Protein AF-A0A4R5DFE5-F1 (afdb_monomer)

Solvent-accessible surface area (backbone atoms only — not comparable to full-atom values): 5737 Å² total; per-residue (Å²): 136,90,74,82,74,76,63,63,72,64,90,50,90,70,46,70,63,77,54,92,72,63,55,42,34,30,83,76,48,76,45,71,37,80,94,63,51,28,34,43,35,39,30,41,36,23,56,65,90,53,74,68,28,39,33,39,35,46,35,49,87,70,76,82,64,47,76,45,81,26,50,62,68,53,46,51,51,50,52,51,52,51,53,53,50,51,55,49,52,52,54,56,59,72,65,71,118

Secondary structure (DSSP, 8-state):
----------SSTT----SS-SEEEEEEEEEEETTTTEEEEEEEEEETTSPPEEEEEEEESSSPPEEEEEEHHHHHHHHHHHHHHHHHHHHHHTT--

Mean predicted aligned error: 7.56 Å

Sequence (97 aa):
MTGAVDRAECGVRWCEEAGEHWTHRLYLASIPVVAGRWSLGVTIARPGAEATAVELTAMARRGTPVMVHLTTREAQQLAAAMNDAVKRVHRLIGRGI

Nearest PDB structures (foldseek):
  3cm1-assembly1_A  TM=4.418E-01  e=4.398E+00  Thermobifida fusca YX

Organism: NCBI:txid2530372

Foldseek 3Di:
DDDPPPFPPPPPPQFPDTHDDQKGKHWDDWDQPPPNQWIWTWMWIDRHPDAIWIWIWIDGPDDDIDIDTGHPVRVVVVVVVVVVVVVVVCVVVVVPD

pLDDT: mean 86.5, std 15.63, range [32.88, 98.31]

Radius of gyration: 18.32 Å; Cα contacts (8 Å, |Δi|>4): 135; chains: 1; bounding box: 34×40×63 Å

Structure (mmCIF, N/CA/C/O backbone):
data_AF-A0A4R5DFE5-F1
#
_entry.id   AF-A0A4R5DFE5-F1
#
loop_
_atom_site.group_PDB
_atom_site.id
_atom_site.type_symbol
_atom_site.label_atom_id
_atom_site.label_alt_id
_atom_site.label_comp_id
_atom_site.label_asym_id
_atom_site.label_entity_id
_atom_site.label_seq_id
_atom_site.pdbx_PDB_ins_code
_atom_site.Cartn_x
_atom_site.Cartn_y
_atom_site.Cartn_z
_atom_site.occupancy
_atom_site.B_iso_or_equiv
_atom_site.auth_seq_id
_atom_site.auth_comp_id
_atom_site.auth_asym_id
_atom_site.auth_atom_id
_atom_site.pdbx_PDB_model_num
ATOM 1 N N . MET A 1 1 ? 6.787 -29.302 -29.288 1.00 32.88 1 MET A N 1
ATOM 2 C CA . MET A 1 1 ? 7.749 -28.261 -29.697 1.00 32.88 1 MET A CA 1
ATOM 3 C C . MET A 1 1 ? 7.891 -27.311 -28.530 1.00 32.88 1 MET A C 1
ATOM 5 O O . MET A 1 1 ? 6.890 -26.849 -28.004 1.00 32.88 1 MET A O 1
ATOM 9 N N . THR A 1 2 ? 9.119 -27.192 -28.057 1.00 43.16 2 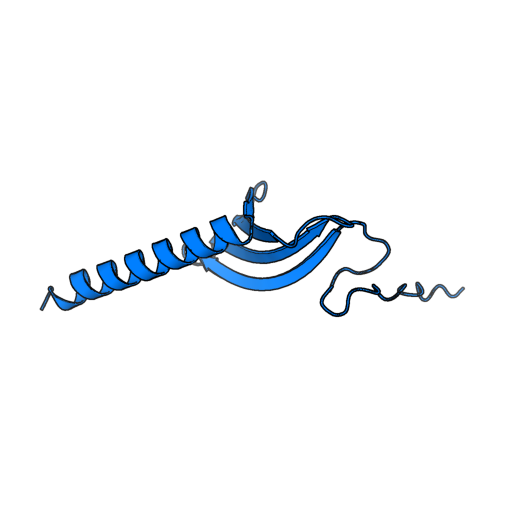THR A N 1
ATOM 10 C CA . THR A 1 2 ? 9.577 -26.483 -26.866 1.00 43.16 2 THR A CA 1
ATOM 11 C C . THR A 1 2 ? 9.397 -24.977 -26.978 1.00 43.16 2 THR A C 1
ATOM 13 O O . THR A 1 2 ? 9.669 -24.390 -28.018 1.00 43.16 2 THR A O 1
ATOM 16 N N . GLY A 1 3 ? 9.031 -24.367 -25.859 1.00 34.56 3 GLY A N 1
ATOM 17 C CA . GLY A 1 3 ? 9.156 -22.941 -25.617 1.00 34.56 3 GLY A CA 1
ATOM 18 C C . GLY A 1 3 ? 9.172 -22.733 -24.114 1.00 34.56 3 GLY A C 1
ATOM 19 O O . GLY A 1 3 ? 8.203 -22.232 -23.555 1.00 34.56 3 GLY A O 1
ATOM 20 N N . ALA A 1 4 ? 10.230 -23.209 -23.445 1.00 43.72 4 ALA A N 1
ATOM 21 C CA . ALA A 1 4 ? 10.594 -22.630 -22.162 1.00 43.72 4 ALA A CA 1
ATOM 22 C C . ALA A 1 4 ? 10.787 -21.146 -22.465 1.00 43.72 4 ALA A C 1
ATOM 24 O O . ALA A 1 4 ? 11.715 -20.791 -23.189 1.00 43.72 4 ALA A O 1
ATOM 25 N N . VAL A 1 5 ? 9.818 -20.325 -22.059 1.00 46.16 5 VAL A N 1
ATOM 26 C CA . VAL A 1 5 ? 9.936 -18.879 -22.171 1.00 46.16 5 VAL A CA 1
ATOM 27 C C . VAL A 1 5 ? 11.152 -18.558 -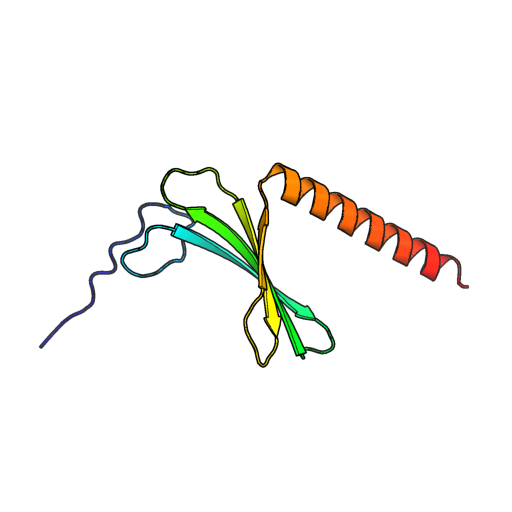21.333 1.00 46.16 5 VAL A C 1
ATOM 29 O O . VAL A 1 5 ? 11.116 -18.721 -20.112 1.00 46.16 5 VAL A O 1
ATOM 32 N N . ASP A 1 6 ? 12.241 -18.241 -22.020 1.00 44.72 6 ASP A N 1
ATOM 33 C CA . ASP A 1 6 ? 13.448 -17.714 -21.426 1.00 44.72 6 ASP A CA 1
ATOM 34 C C . ASP A 1 6 ? 12.990 -16.501 -20.619 1.00 44.72 6 ASP A C 1
ATOM 36 O O . ASP A 1 6 ? 12.588 -15.474 -21.175 1.00 44.72 6 ASP A O 1
ATOM 40 N N . ARG A 1 7 ? 12.846 -16.685 -19.300 1.00 49.56 7 ARG A N 1
ATOM 41 C CA . ARG A 1 7 ? 12.543 -15.592 -18.389 1.00 49.56 7 ARG A CA 1
ATOM 42 C C . ARG A 1 7 ? 13.784 -14.735 -18.474 1.00 49.56 7 ARG A C 1
ATOM 44 O O . ARG A 1 7 ? 14.751 -15.031 -17.785 1.00 49.56 7 ARG A O 1
ATOM 51 N N . ALA A 1 8 ? 13.766 -13.714 -19.325 1.00 55.31 8 ALA A N 1
ATOM 52 C CA . ALA A 1 8 ? 14.731 -12.641 -19.230 1.00 55.31 8 ALA A CA 1
ATOM 53 C C . ALA A 1 8 ? 14.694 -12.181 -17.770 1.00 55.31 8 ALA A C 1
ATOM 55 O O . ALA A 1 8 ? 13.698 -11.613 -17.311 1.00 55.31 8 ALA A O 1
ATOM 56 N N . GLU A 1 9 ? 15.710 -12.573 -17.004 1.00 67.31 9 GLU A N 1
ATOM 57 C CA . GLU A 1 9 ? 15.773 -12.249 -15.593 1.00 67.31 9 GLU A CA 1
ATOM 58 C C . GLU A 1 9 ? 15.870 -10.733 -15.509 1.00 67.31 9 GLU A C 1
ATOM 60 O O . GLU A 1 9 ? 16.728 -10.104 -16.134 1.00 67.31 9 GLU A O 1
ATOM 65 N N . CYS A 1 10 ? 14.939 -10.128 -14.777 1.00 82.44 10 CYS A N 1
ATOM 66 C CA . CYS A 1 10 ? 14.981 -8.701 -14.543 1.00 82.44 10 CYS A CA 1
ATOM 67 C C . CYS A 1 10 ? 16.343 -8.338 -13.936 1.00 82.44 10 CYS A C 1
ATOM 69 O O . CYS A 1 10 ? 16.714 -8.856 -12.885 1.00 82.44 10 CYS A O 1
ATOM 71 N N . GLY A 1 11 ? 17.078 -7.404 -14.549 1.00 84.06 11 GLY A N 1
ATOM 72 C CA . GLY A 1 11 ? 18.367 -6.945 -14.011 1.00 84.06 11 GLY A CA 1
ATOM 73 C C . GLY A 1 11 ? 18.255 -6.230 -12.653 1.00 84.06 11 GLY A C 1
ATOM 74 O O . GLY A 1 11 ? 19.263 -5.958 -11.997 1.00 84.06 11 GLY A O 1
ATOM 75 N N . VAL A 1 12 ? 17.035 -5.917 -12.210 1.00 86.69 12 VAL A N 1
ATOM 76 C CA . VAL A 1 12 ? 16.751 -5.304 -10.912 1.00 86.69 12 VAL A CA 1
ATOM 77 C C . VAL A 1 12 ? 16.557 -6.397 -9.862 1.00 86.69 12 VAL A C 1
ATOM 79 O O . VAL A 1 12 ? 15.518 -7.042 -9.811 1.00 86.69 12 VAL A O 1
ATOM 82 N N . ARG A 1 13 ? 17.541 -6.550 -8.964 1.00 86.44 13 ARG A N 1
ATOM 83 C CA . ARG A 1 13 ? 17.613 -7.641 -7.964 1.00 86.44 13 ARG A CA 1
ATOM 84 C C . ARG A 1 13 ? 16.398 -7.806 -7.050 1.00 86.44 13 ARG A C 1
ATOM 86 O O . ARG A 1 13 ? 16.209 -8.884 -6.505 1.00 86.44 13 ARG A O 1
ATOM 93 N N . TRP A 1 14 ? 15.653 -6.735 -6.800 1.00 89.69 14 TRP A N 1
ATOM 94 C CA . TRP A 1 14 ? 14.474 -6.772 -5.934 1.00 89.69 14 TRP A CA 1
ATOM 95 C C . TRP A 1 14 ? 13.169 -6.954 -6.713 1.00 89.69 14 TRP A C 1
ATOM 97 O O . TRP A 1 14 ? 12.133 -7.116 -6.086 1.00 89.69 14 TRP A O 1
ATOM 107 N N . CYS A 1 15 ? 13.192 -6.885 -8.047 1.00 92.06 15 CYS A N 1
ATOM 108 C CA . CYS A 1 15 ? 11.989 -6.979 -8.866 1.00 92.06 15 CYS A CA 1
ATOM 109 C C . CYS A 1 15 ? 11.465 -8.420 -8.910 1.00 92.06 15 CYS A C 1
ATOM 111 O O . CYS A 1 15 ? 12.225 -9.351 -9.162 1.00 92.06 15 CYS A O 1
ATOM 113 N N . GLU A 1 16 ? 10.158 -8.578 -8.723 1.00 92.19 16 GLU A N 1
ATOM 114 C CA . GLU A 1 16 ? 9.449 -9.863 -8.760 1.00 92.19 16 GLU A CA 1
ATOM 115 C C . GLU A 1 16 ? 8.562 -10.022 -10.007 1.00 92.19 16 GLU A C 1
ATOM 117 O O . GLU A 1 16 ? 7.860 -11.022 -10.154 1.00 92.19 16 GLU A O 1
ATOM 122 N N . GLU A 1 17 ? 8.582 -9.048 -10.919 1.00 90.06 17 GLU A N 1
ATOM 123 C CA . GLU A 1 17 ? 7.809 -9.096 -12.162 1.00 90.06 17 GLU A CA 1
ATOM 124 C C . GLU A 1 17 ? 8.377 -10.149 -13.122 1.00 90.06 17 GLU A C 1
ATOM 126 O O . GLU A 1 17 ? 9.592 -10.299 -13.288 1.00 90.06 17 GLU A O 1
ATOM 131 N N . ALA A 1 18 ? 7.477 -10.877 -13.781 1.00 86.94 18 ALA A N 1
ATOM 132 C CA . ALA A 1 18 ? 7.827 -11.923 -14.731 1.00 86.94 18 ALA A CA 1
ATOM 133 C C . ALA A 1 18 ? 7.651 -11.445 -16.178 1.00 86.94 18 ALA A C 1
ATOM 135 O O . ALA A 1 18 ? 6.678 -10.772 -16.505 1.00 86.94 18 ALA A O 1
ATOM 136 N N . GLY A 1 19 ? 8.555 -11.876 -17.062 1.00 86.25 19 GLY A N 1
ATOM 137 C CA . GLY A 1 19 ? 8.527 -11.501 -18.477 1.00 86.25 19 GLY A CA 1
ATOM 138 C C . GLY A 1 19 ? 9.016 -10.074 -18.721 1.00 86.25 19 GLY A C 1
ATOM 139 O O . GLY A 1 19 ? 9.544 -9.425 -17.821 1.00 86.25 19 GLY A O 1
ATOM 140 N N . GLU A 1 20 ? 8.869 -9.592 -19.952 1.00 87.44 20 GLU A N 1
ATOM 141 C CA . GLU A 1 20 ? 9.229 -8.220 -20.310 1.00 87.44 20 GLU A CA 1
ATOM 142 C C . GLU A 1 20 ? 8.303 -7.219 -19.604 1.00 87.44 20 GLU A C 1
ATOM 144 O O . GLU A 1 20 ? 7.078 -7.309 -19.702 1.00 87.44 20 GLU A O 1
ATOM 149 N N . HIS A 1 21 ? 8.888 -6.266 -18.879 1.00 89.56 21 HIS A N 1
ATOM 150 C CA . HIS A 1 21 ? 8.143 -5.253 -18.139 1.00 89.56 21 HIS A CA 1
ATOM 151 C C . HIS A 1 21 ? 8.903 -3.931 -18.081 1.00 89.56 21 HIS A C 1
ATOM 153 O O . HIS A 1 21 ? 10.126 -3.890 -17.968 1.00 89.56 21 HIS A O 1
ATOM 159 N N . TRP A 1 22 ? 8.144 -2.836 -18.109 1.00 89.81 22 TRP A N 1
ATOM 160 C CA . TRP A 1 22 ? 8.675 -1.484 -17.931 1.00 89.81 22 TRP A CA 1
ATOM 161 C C . TRP A 1 22 ? 8.718 -1.049 -16.461 1.00 89.81 22 TRP A C 1
ATOM 163 O O . TRP A 1 22 ? 9.577 -0.270 -16.057 1.00 89.81 22 TRP A O 1
ATOM 173 N N . THR A 1 23 ? 7.784 -1.544 -15.650 1.00 90.88 23 THR A N 1
ATOM 174 C CA . THR A 1 23 ? 7.674 -1.185 -14.234 1.00 90.88 23 THR A CA 1
ATOM 175 C C . THR A 1 23 ? 8.160 -2.336 -13.381 1.00 90.88 23 THR A C 1
ATOM 177 O O . THR A 1 23 ? 7.636 -3.438 -13.489 1.00 90.88 23 THR A O 1
ATOM 180 N N . HIS A 1 24 ? 9.125 -2.065 -12.510 1.00 92.38 24 HIS A N 1
ATOM 181 C CA . HIS A 1 24 ? 9.614 -3.026 -11.532 1.00 92.38 24 HIS A CA 1
ATOM 182 C C . HIS A 1 24 ? 8.753 -2.973 -10.277 1.00 92.38 24 HIS A C 1
ATOM 184 O O . HIS A 1 24 ? 8.513 -1.879 -9.753 1.00 92.38 24 HIS A O 1
ATOM 190 N N . ARG A 1 25 ? 8.323 -4.132 -9.772 1.00 94.44 25 ARG A N 1
ATOM 191 C CA . ARG A 1 25 ? 7.566 -4.230 -8.521 1.00 94.44 25 ARG A CA 1
ATOM 192 C C . ARG A 1 25 ? 8.159 -5.259 -7.572 1.00 94.44 25 ARG A C 1
ATOM 194 O O . ARG A 1 25 ? 8.648 -6.293 -8.010 1.00 94.44 25 ARG A O 1
ATOM 201 N N . LEU A 1 26 ? 8.102 -4.951 -6.281 1.00 95.06 26 LEU A N 1
ATOM 202 C CA . LEU A 1 26 ? 8.348 -5.885 -5.182 1.00 95.06 26 LEU A CA 1
ATOM 203 C C . LEU A 1 26 ? 7.142 -5.862 -4.263 1.00 95.06 26 LEU A C 1
ATOM 205 O O . LEU A 1 26 ? 6.817 -4.819 -3.686 1.00 95.06 26 LEU A O 1
ATOM 209 N N . TYR A 1 27 ? 6.490 -7.005 -4.124 1.00 94.44 27 TYR A N 1
ATOM 210 C CA . TYR A 1 27 ? 5.343 -7.134 -3.255 1.00 94.44 27 TYR A CA 1
ATOM 211 C C . TYR A 1 27 ? 5.786 -7.314 -1.801 1.00 94.44 27 TYR A C 1
ATOM 213 O O . TYR A 1 27 ? 6.597 -8.181 -1.492 1.00 94.44 27 TYR A O 1
ATOM 221 N N . LEU A 1 28 ? 5.254 -6.502 -0.883 1.00 95.94 28 LEU A N 1
ATOM 222 C CA . LEU A 1 28 ? 5.659 -6.550 0.526 1.00 95.94 28 LEU A CA 1
ATOM 223 C C . LEU A 1 28 ? 4.607 -7.191 1.429 1.00 95.94 28 LEU A C 1
ATOM 225 O O . LEU A 1 28 ? 4.957 -7.944 2.336 1.00 95.94 28 LEU A O 1
ATOM 229 N N . ALA A 1 29 ? 3.325 -6.865 1.238 1.00 95.62 29 ALA A N 1
ATOM 230 C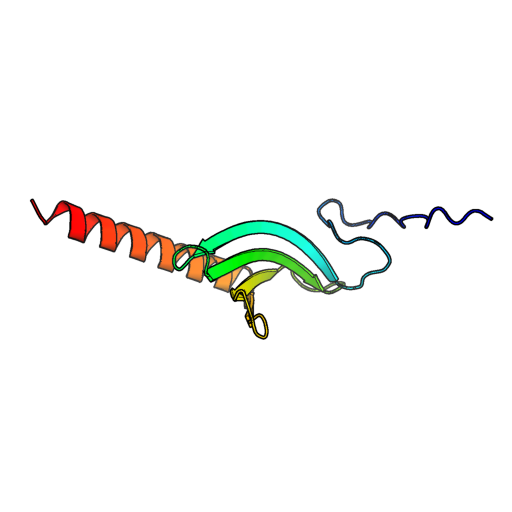 CA . ALA A 1 29 ? 2.275 -7.330 2.143 1.00 95.62 29 ALA A CA 1
ATOM 231 C C . ALA A 1 29 ? 0.870 -7.320 1.526 1.00 95.62 29 ALA A C 1
ATOM 233 O O . ALA A 1 29 ? 0.544 -6.459 0.708 1.00 95.62 29 ALA A O 1
ATOM 234 N N . SER A 1 30 ? 0.018 -8.225 2.029 1.00 94.94 30 SER A N 1
ATOM 235 C CA . SER A 1 30 ? -1.448 -8.193 1.900 1.00 94.94 30 SER A CA 1
ATOM 236 C C . SER A 1 30 ? -2.068 -8.144 3.279 1.00 94.94 30 SER A C 1
ATOM 238 O O . SER A 1 30 ? -1.861 -9.056 4.079 1.00 94.94 30 SER A O 1
ATOM 240 N N . ILE A 1 31 ? -2.876 -7.129 3.547 1.00 95.06 31 ILE A N 1
ATOM 241 C CA . ILE A 1 31 ? -3.590 -7.007 4.814 1.00 95.06 31 ILE A CA 1
ATOM 242 C C . ILE A 1 31 ? -5.083 -7.193 4.536 1.00 95.06 31 ILE A C 1
ATOM 244 O O . ILE A 1 31 ? -5.684 -6.329 3.890 1.00 95.06 31 ILE A O 1
ATOM 248 N N . PRO A 1 32 ? -5.722 -8.282 5.001 1.00 93.88 32 PRO A N 1
ATOM 249 C CA . PRO A 1 32 ? -7.170 -8.398 4.927 1.00 93.88 32 PRO A CA 1
ATOM 250 C C . PRO A 1 32 ? -7.814 -7.394 5.889 1.00 93.88 32 PRO A C 1
ATOM 252 O O . PRO A 1 32 ? -7.499 -7.356 7.077 1.00 93.88 32 PRO A O 1
ATOM 255 N N . VAL A 1 33 ? -8.751 -6.592 5.389 1.00 91.38 33 VAL A N 1
ATOM 256 C CA . VAL A 1 33 ? -9.488 -5.591 6.173 1.00 91.38 33 VAL A CA 1
ATOM 257 C C . VAL A 1 33 ? -10.996 -5.770 5.997 1.00 91.38 33 VAL A C 1
ATOM 259 O O . VAL A 1 33 ? -11.462 -6.466 5.090 1.00 91.38 33 VAL A O 1
ATOM 262 N N . VAL A 1 34 ? -11.780 -5.182 6.908 1.00 88.56 34 VAL A N 1
ATOM 263 C CA . VAL A 1 34 ? -13.254 -5.282 6.918 1.00 88.56 34 VAL A CA 1
ATOM 264 C C . VAL A 1 34 ? -13.711 -6.751 6.867 1.00 88.56 34 VAL A C 1
ATOM 266 O O . VAL A 1 34 ? -14.419 -7.178 5.953 1.00 88.56 34 VAL A O 1
ATOM 269 N N . ALA A 1 35 ? -13.234 -7.554 7.826 1.00 88.19 35 ALA A N 1
ATOM 270 C CA . ALA A 1 35 ? -13.511 -8.994 7.918 1.00 88.19 35 ALA A CA 1
ATOM 271 C C . ALA A 1 35 ? -13.225 -9.769 6.608 1.00 88.19 35 ALA A C 1
ATOM 273 O O . ALA A 1 35 ? -13.991 -10.645 6.204 1.00 88.19 35 ALA A O 1
ATOM 274 N N . GLY A 1 36 ? -12.144 -9.408 5.906 1.00 86.44 36 GLY A N 1
ATOM 275 C CA . GLY A 1 36 ? -11.700 -10.081 4.679 1.00 86.44 36 GLY A CA 1
ATOM 276 C C . GLY A 1 36 ? -12.523 -9.753 3.429 1.00 86.44 36 GLY A C 1
ATOM 277 O O . GLY A 1 36 ? -12.400 -10.439 2.412 1.00 86.44 36 GLY A O 1
ATOM 278 N N . ARG A 1 37 ? -13.381 -8.725 3.473 1.00 89.69 37 ARG A N 1
ATOM 279 C CA . ARG A 1 37 ? -14.079 -8.217 2.276 1.00 89.69 37 ARG A CA 1
ATOM 280 C C . ARG A 1 37 ? -13.165 -7.395 1.369 1.00 89.69 37 ARG A C 1
ATOM 282 O O . ARG A 1 37 ? -13.455 -7.271 0.178 1.00 89.69 37 ARG A O 1
ATOM 289 N N . TRP A 1 38 ? -12.097 -6.858 1.946 1.00 93.81 38 TRP A N 1
ATOM 290 C CA . TRP A 1 38 ? -11.097 -6.040 1.282 1.00 93.81 38 TRP A CA 1
ATOM 291 C C . TRP A 1 38 ? -9.699 -6.555 1.613 1.00 93.81 38 TRP A C 1
ATOM 293 O O . TRP A 1 38 ? -9.475 -7.109 2.691 1.00 93.81 38 TRP A O 1
ATOM 303 N N . SER A 1 39 ? -8.758 -6.323 0.709 1.00 95.56 39 SER A N 1
ATOM 304 C CA . SER A 1 39 ? -7.326 -6.482 0.942 1.00 95.56 39 SER A CA 1
ATOM 305 C C . SER A 1 39 ? -6.612 -5.177 0.621 1.00 95.56 39 SER A C 1
ATOM 307 O O . SER A 1 39 ? -6.872 -4.572 -0.420 1.00 95.56 39 SER A O 1
ATOM 309 N N . LEU A 1 40 ? -5.704 -4.767 1.500 1.00 96.19 40 LEU A N 1
ATOM 310 C CA . LEU A 1 40 ? -4.777 -3.674 1.254 1.00 96.19 40 LEU A CA 1
ATOM 311 C C . LEU A 1 40 ? -3.401 -4.262 0.931 1.00 96.19 40 LEU A C 1
ATOM 313 O O . LEU A 1 40 ? -2.770 -4.876 1.790 1.00 96.19 40 LEU A O 1
ATOM 317 N N . GLY A 1 41 ? -2.977 -4.106 -0.318 1.00 96.62 41 GLY A N 1
ATOM 318 C CA . GLY A 1 41 ? -1.654 -4.471 -0.800 1.00 96.62 41 GLY A CA 1
ATOM 319 C C . GLY A 1 41 ? -0.659 -3.332 -0.606 1.00 96.62 41 GLY A C 1
ATOM 320 O O . GLY A 1 41 ? -1.017 -2.166 -0.788 1.00 96.62 41 GLY A O 1
ATOM 321 N N . VAL A 1 42 ? 0.579 -3.677 -0.263 1.00 97.00 42 VAL A N 1
ATOM 322 C CA . VAL A 1 42 ? 1.711 -2.747 -0.208 1.00 97.00 42 VAL A CA 1
ATOM 323 C C . VAL A 1 42 ? 2.807 -3.269 -1.122 1.00 97.00 42 VAL A C 1
ATOM 325 O O . VAL A 1 42 ? 3.262 -4.403 -0.958 1.00 97.00 42 VAL A O 1
ATOM 328 N N . THR A 1 43 ? 3.243 -2.424 -2.047 1.00 96.56 43 THR A N 1
ATOM 329 C CA . THR A 1 43 ? 4.210 -2.774 -3.087 1.00 96.56 43 THR A CA 1
ATOM 330 C C . THR A 1 43 ? 5.234 -1.651 -3.225 1.00 96.56 43 THR A C 1
ATOM 332 O O . THR A 1 43 ? 4.897 -0.476 -3.098 1.00 96.56 43 THR A O 1
ATOM 335 N N . ILE A 1 44 ? 6.493 -1.985 -3.494 1.00 95.19 44 ILE A N 1
ATOM 336 C CA . ILE A 1 44 ? 7.473 -1.016 -3.998 1.00 95.19 44 ILE A CA 1
ATOM 337 C C . ILE A 1 44 ? 7.382 -1.024 -5.516 1.00 95.19 44 ILE A C 1
ATOM 339 O O . ILE A 1 44 ? 7.467 -2.092 -6.112 1.00 95.19 44 ILE A O 1
ATOM 343 N N . ALA A 1 45 ? 7.244 0.143 -6.136 1.00 93.94 45 ALA A N 1
ATOM 344 C CA . ALA A 1 45 ? 7.161 0.282 -7.583 1.00 93.94 45 ALA A CA 1
ATOM 345 C C . ALA A 1 45 ? 8.231 1.246 -8.109 1.00 93.94 45 ALA A C 1
ATOM 347 O O . ALA A 1 45 ? 8.510 2.283 -7.504 1.00 93.94 45 ALA A O 1
ATOM 348 N N . ARG A 1 46 ? 8.820 0.918 -9.259 1.00 92.25 46 ARG A N 1
ATOM 349 C CA . ARG A 1 46 ? 9.697 1.814 -10.020 1.00 92.25 46 ARG A CA 1
ATOM 350 C C . ARG A 1 46 ? 9.371 1.715 -11.513 1.00 92.25 46 ARG A C 1
ATOM 352 O O . ARG A 1 46 ? 9.746 0.720 -12.134 1.00 92.25 46 ARG A O 1
ATOM 359 N N . PRO A 1 47 ? 8.685 2.709 -12.097 1.00 84.81 47 PRO A N 1
ATOM 360 C CA . PRO A 1 47 ? 8.494 2.790 -13.543 1.00 84.81 47 PRO A CA 1
ATOM 361 C C . PRO A 1 47 ? 9.816 3.163 -14.233 1.00 84.81 47 PRO A C 1
ATOM 363 O O . PRO A 1 47 ? 10.326 4.263 -14.038 1.00 84.81 47 PRO A O 1
ATOM 366 N N . GLY A 1 48 ? 10.402 2.262 -15.024 1.00 80.88 48 GLY A N 1
ATOM 367 C CA . GLY A 1 48 ? 11.633 2.520 -15.777 1.00 80.88 48 GLY A CA 1
ATOM 368 C C . GLY A 1 48 ? 12.768 3.133 -14.938 1.00 80.88 48 GLY A C 1
ATOM 369 O O . GLY A 1 48 ? 13.224 2.552 -13.951 1.00 80.88 48 GLY A O 1
ATOM 370 N N . ALA A 1 49 ? 13.223 4.325 -15.340 1.00 73.94 49 ALA A N 1
ATOM 371 C CA . ALA A 1 49 ? 14.301 5.077 -14.686 1.00 73.94 49 ALA A CA 1
ATOM 372 C C . ALA A 1 49 ? 13.821 6.076 -13.609 1.00 73.94 49 ALA A C 1
ATOM 374 O O . ALA A 1 49 ? 14.610 6.895 -13.136 1.00 73.94 49 ALA A O 1
ATOM 375 N N . GLU A 1 50 ? 12.542 6.046 -13.231 1.00 78.00 50 GLU A N 1
ATOM 376 C CA . GLU A 1 50 ? 11.985 6.970 -12.243 1.00 78.00 50 GLU A CA 1
ATOM 377 C C . GLU A 1 50 ? 12.415 6.646 -10.802 1.00 78.00 50 GLU A C 1
ATOM 379 O O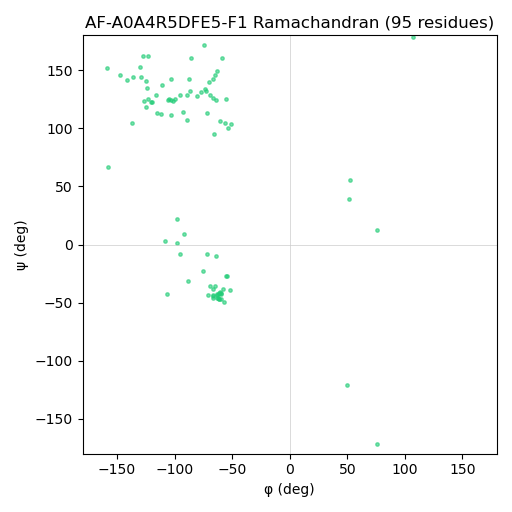 . GLU A 1 50 ? 13.035 5.620 -10.496 1.00 78.00 50 GLU A O 1
ATOM 384 N N . ALA A 1 51 ? 12.079 7.555 -9.883 1.00 82.31 51 ALA A N 1
ATOM 385 C CA . ALA A 1 51 ? 12.286 7.337 -8.461 1.00 82.31 51 ALA A CA 1
ATOM 386 C C . ALA A 1 51 ? 11.443 6.154 -7.958 1.00 82.31 51 ALA A C 1
ATOM 388 O O . ALA A 1 51 ? 10.350 5.871 -8.440 1.00 82.31 51 ALA A O 1
ATOM 389 N N . THR A 1 52 ? 11.964 5.464 -6.946 1.00 88.06 52 THR A N 1
ATOM 390 C CA . THR A 1 52 ? 11.242 4.356 -6.312 1.00 88.06 52 THR A CA 1
ATOM 391 C C . THR A 1 52 ? 10.100 4.917 -5.466 1.00 88.06 52 THR A C 1
ATOM 393 O O . THR A 1 52 ? 10.317 5.840 -4.681 1.00 88.06 52 THR A O 1
ATOM 396 N N . ALA A 1 53 ? 8.907 4.354 -5.620 1.00 92.81 53 ALA A N 1
ATOM 397 C CA . ALA A 1 53 ? 7.682 4.759 -4.947 1.00 92.81 53 ALA A CA 1
ATOM 398 C C . ALA A 1 53 ? 7.072 3.590 -4.160 1.00 92.81 53 ALA A C 1
ATOM 400 O O . ALA A 1 53 ? 7.390 2.423 -4.397 1.00 92.81 53 ALA A O 1
ATOM 401 N N . VAL A 1 54 ? 6.174 3.911 -3.231 1.00 95.69 54 VAL A N 1
ATOM 402 C CA . VAL A 1 54 ? 5.310 2.933 -2.563 1.00 95.69 54 VAL A CA 1
ATOM 403 C C . VAL A 1 54 ? 3.945 2.971 -3.235 1.00 95.69 54 VAL A C 1
ATOM 405 O O . VAL A 1 54 ? 3.325 4.023 -3.330 1.00 95.69 54 VAL A O 1
ATOM 408 N N . GLU A 1 55 ? 3.466 1.827 -3.694 1.00 96.19 55 GLU A N 1
ATOM 409 C CA . GLU A 1 55 ? 2.132 1.642 -4.251 1.00 96.19 55 GLU A CA 1
ATOM 410 C C . GLU A 1 55 ? 1.250 0.959 -3.196 1.00 96.19 55 GLU A C 1
ATOM 412 O O . GLU A 1 55 ? 1.586 -0.102 -2.664 1.00 96.19 55 GLU A O 1
ATOM 417 N N . LEU A 1 56 ? 0.122 1.590 -2.874 1.00 96.50 56 LEU A N 1
ATOM 418 C CA . LEU A 1 56 ? -0.927 1.021 -2.037 1.00 96.50 56 LEU A CA 1
ATOM 419 C C . LEU A 1 56 ? -2.096 0.618 -2.923 1.00 96.50 56 LEU A C 1
ATOM 421 O O . LEU A 1 56 ? -2.651 1.456 -3.631 1.00 96.50 56 LEU A O 1
ATOM 425 N N . THR A 1 57 ? -2.503 -0.644 -2.838 1.00 96.50 57 THR A N 1
ATOM 426 C CA . THR A 1 57 ? -3.640 -1.162 -3.604 1.00 96.50 57 THR A CA 1
ATOM 427 C C . THR A 1 57 ? -4.757 -1.578 -2.664 1.00 96.50 57 THR A C 1
ATOM 429 O O . THR A 1 57 ? -4.621 -2.548 -1.924 1.00 96.50 57 THR A O 1
ATOM 432 N N . ALA A 1 58 ? -5.887 -0.879 -2.702 1.00 95.81 58 ALA A N 1
ATOM 433 C CA . ALA A 1 58 ? -7.109 -1.305 -2.036 1.00 95.81 58 ALA A CA 1
ATOM 434 C C . ALA A 1 58 ? -7.965 -2.111 -3.017 1.00 95.81 58 ALA A C 1
ATOM 436 O O . ALA A 1 58 ? -8.473 -1.583 -4.007 1.00 95.81 58 ALA A O 1
ATOM 437 N N . MET A 1 59 ? -8.142 -3.397 -2.731 1.00 95.69 59 MET A N 1
ATOM 438 C CA . MET A 1 59 ? -8.896 -4.316 -3.577 1.00 95.69 59 MET A CA 1
ATOM 439 C C . MET A 1 59 ? -10.086 -4.885 -2.806 1.00 95.69 59 MET A C 1
ATOM 441 O O . MET A 1 59 ? -9.929 -5.490 -1.746 1.00 95.69 59 MET A O 1
ATOM 445 N N . ALA A 1 60 ? -11.288 -4.693 -3.344 1.00 92.19 60 ALA A N 1
ATOM 446 C CA . ALA A 1 60 ? -12.495 -5.363 -2.874 1.00 92.19 60 ALA A CA 1
ATOM 447 C C . ALA A 1 60 ? -12.648 -6.730 -3.554 1.00 92.19 60 ALA A C 1
ATOM 449 O O . ALA A 1 60 ? -12.134 -6.955 -4.646 1.00 92.19 60 ALA A O 1
ATOM 450 N N . ARG A 1 61 ? -13.445 -7.629 -2.961 1.00 85.75 61 ARG A N 1
ATOM 451 C CA . ARG A 1 61 ? -13.815 -8.912 -3.601 1.00 85.75 61 ARG A CA 1
ATOM 452 C C . ARG A 1 61 ? -14.454 -8.765 -4.986 1.00 85.75 61 ARG A C 1
ATOM 454 O O . ARG A 1 61 ? -14.424 -9.705 -5.772 1.00 85.75 61 ARG A O 1
ATOM 461 N N . 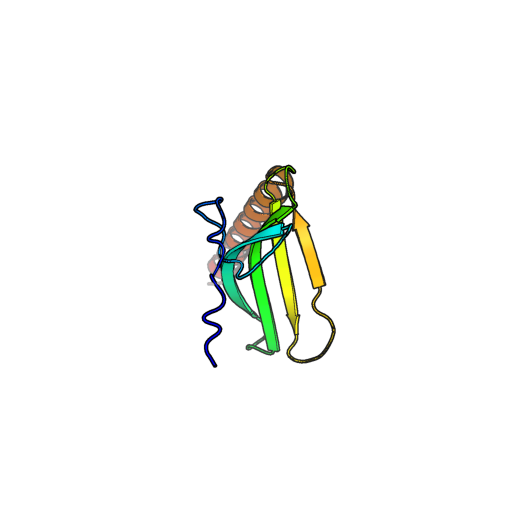ARG A 1 62 ? -15.114 -7.635 -5.243 1.00 86.06 62 ARG A N 1
ATOM 462 C CA . ARG A 1 62 ? -15.745 -7.290 -6.519 1.00 86.06 62 ARG A CA 1
ATOM 463 C C . ARG A 1 62 ? -15.528 -5.805 -6.779 1.00 86.06 62 ARG A C 1
ATOM 465 O O . ARG A 1 62 ? -15.669 -5.013 -5.851 1.00 86.06 62 ARG A O 1
ATOM 472 N N . GLY A 1 63 ? -15.273 -5.450 -8.032 1.00 85.88 63 GLY A N 1
ATOM 473 C CA . GLY A 1 63 ? -15.073 -4.068 -8.464 1.00 85.88 63 GLY A CA 1
ATOM 474 C C . GLY A 1 63 ? -13.618 -3.749 -8.794 1.00 85.88 63 GLY A C 1
ATOM 475 O O . GLY A 1 63 ? -12.737 -4.601 -8.691 1.00 85.88 63 GLY A O 1
ATOM 476 N N . THR A 1 64 ? -13.397 -2.513 -9.228 1.00 91.19 64 THR A N 1
ATOM 477 C CA . THR A 1 64 ? -12.085 -2.033 -9.662 1.00 91.19 64 THR A CA 1
ATOM 478 C C . THR A 1 64 ? -11.198 -1.742 -8.449 1.00 91.19 64 TH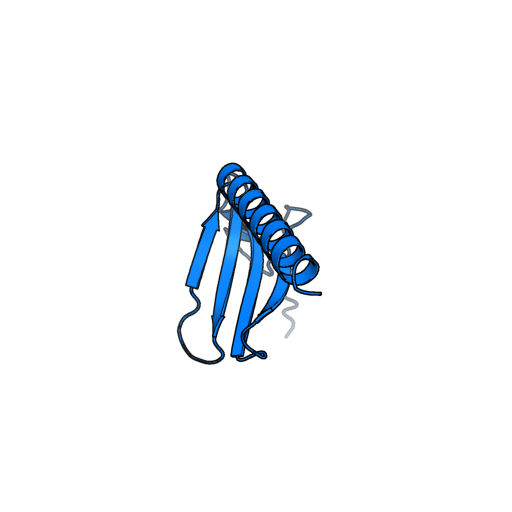R A C 1
ATOM 480 O O . THR A 1 64 ? -11.655 -1.057 -7.529 1.00 91.19 64 THR A O 1
ATOM 483 N N . PRO A 1 65 ? -9.947 -2.234 -8.419 1.00 93.12 65 PRO A N 1
ATOM 484 C CA . PRO A 1 65 ? -9.006 -1.873 -7.370 1.00 93.12 65 PRO A CA 1
ATOM 485 C C . PRO A 1 65 ? -8.668 -0.381 -7.440 1.00 93.12 65 PRO A C 1
ATOM 487 O O . PRO A 1 65 ? -8.591 0.208 -8.518 1.00 93.12 65 PRO A O 1
ATOM 490 N N . VAL A 1 66 ? -8.443 0.224 -6.277 1.00 94.88 66 VAL A N 1
ATOM 491 C CA . VAL A 1 66 ? -7.946 1.597 -6.168 1.00 94.88 66 VAL A CA 1
ATOM 492 C C . VAL A 1 66 ? -6.462 1.534 -5.855 1.00 94.88 66 VAL A C 1
ATOM 494 O O . VAL A 1 66 ? -6.071 0.923 -4.862 1.00 94.88 66 VAL A O 1
ATOM 497 N N . MET A 1 67 ? -5.648 2.172 -6.691 1.00 94.31 67 MET A N 1
ATOM 498 C CA . MET A 1 67 ? -4.202 2.265 -6.506 1.00 94.31 67 MET A CA 1
ATOM 499 C C . MET A 1 67 ? -3.806 3.696 -6.166 1.00 94.31 67 MET A C 1
ATOM 501 O O . MET A 1 67 ? -4.298 4.648 -6.772 1.00 94.31 67 MET A O 1
ATOM 505 N N . VAL A 1 68 ? -2.910 3.839 -5.195 1.00 94.31 68 VAL A N 1
ATOM 506 C CA . VAL A 1 68 ? -2.316 5.117 -4.801 1.00 94.31 68 VAL A CA 1
ATOM 507 C C . VAL A 1 68 ? -0.805 4.965 -4.830 1.00 94.31 68 VAL A C 1
ATOM 509 O O . VAL A 1 68 ? -0.254 4.110 -4.139 1.00 94.31 68 VAL A O 1
ATOM 512 N N . HIS A 1 69 ? -0.141 5.817 -5.604 1.00 93.50 69 HIS A N 1
ATOM 513 C CA . HIS A 1 69 ? 1.313 5.908 -5.622 1.00 93.50 69 HIS A CA 1
ATOM 514 C C . HIS A 1 69 ? 1.757 7.014 -4.673 1.00 93.50 69 HIS A C 1
ATOM 516 O O . HIS A 1 69 ? 1.273 8.140 -4.749 1.00 93.50 69 HIS A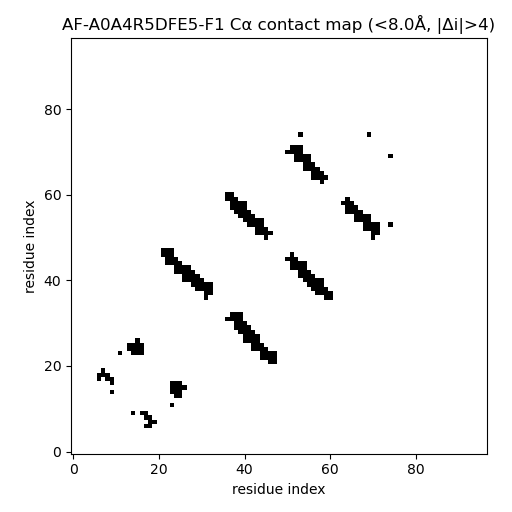 O 1
ATOM 522 N N . LEU A 1 70 ? 2.679 6.676 -3.783 1.00 94.56 70 LEU A N 1
ATOM 523 C CA . LEU A 1 70 ? 3.274 7.574 -2.814 1.00 94.56 70 LEU A CA 1
ATOM 524 C C . LEU A 1 70 ? 4.758 7.688 -3.120 1.00 94.56 70 LEU A C 1
ATOM 526 O O . LEU A 1 70 ? 5.478 6.688 -3.193 1.00 94.56 70 LEU A O 1
ATOM 530 N N . THR A 1 71 ? 5.245 8.916 -3.229 1.00 93.31 71 THR A N 1
ATOM 531 C CA . THR A 1 71 ? 6.682 9.168 -3.136 1.00 93.31 71 THR A CA 1
ATOM 532 C C . THR A 1 71 ? 7.210 8.678 -1.784 1.00 93.31 71 THR A C 1
ATOM 534 O O . THR A 1 71 ? 6.464 8.551 -0.808 1.00 93.31 71 THR A O 1
ATOM 537 N N . THR A 1 72 ? 8.522 8.463 -1.671 1.00 90.69 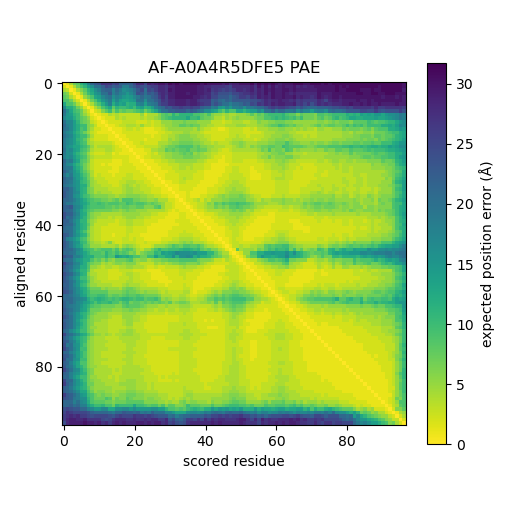72 THR A N 1
ATOM 538 C CA . THR A 1 72 ? 9.153 8.077 -0.395 1.00 90.69 72 THR A CA 1
ATOM 539 C C . THR A 1 72 ? 8.777 9.020 0.754 1.00 90.69 72 THR A C 1
ATOM 541 O O . THR A 1 72 ? 8.527 8.569 1.871 1.00 90.69 72 THR A O 1
ATOM 544 N N . ARG A 1 73 ? 8.687 10.330 0.482 1.00 93.94 73 ARG A N 1
ATOM 545 C CA . ARG A 1 73 ? 8.310 11.339 1.481 1.00 93.94 73 ARG A CA 1
ATOM 546 C C . ARG A 1 73 ? 6.859 11.179 1.937 1.00 93.94 73 ARG A C 1
ATOM 548 O O . ARG A 1 73 ? 6.597 11.214 3.136 1.00 93.94 73 ARG A O 1
ATOM 555 N N . GLU A 1 74 ? 5.925 10.998 1.008 1.00 96.12 74 GLU A N 1
ATOM 556 C CA . GLU A 1 74 ? 4.505 10.812 1.337 1.00 96.12 74 GLU A CA 1
ATOM 557 C C . GLU A 1 74 ? 4.275 9.493 2.082 1.00 96.12 74 GLU A C 1
ATOM 559 O O . GLU A 1 74 ? 3.523 9.455 3.054 1.00 96.12 74 GLU A O 1
ATOM 564 N N . ALA A 1 75 ? 4.987 8.427 1.702 1.00 94.94 75 ALA A N 1
ATOM 565 C CA . ALA A 1 75 ? 4.942 7.150 2.407 1.00 94.94 75 ALA A CA 1
ATOM 566 C C . ALA A 1 75 ? 5.423 7.279 3.864 1.00 94.94 75 ALA A C 1
ATOM 568 O O . ALA A 1 75 ? 4.785 6.754 4.778 1.00 94.94 75 ALA A O 1
ATOM 569 N N . GLN A 1 76 ? 6.502 8.032 4.109 1.00 96.06 76 GLN A N 1
ATOM 570 C CA . GLN A 1 76 ? 6.977 8.332 5.466 1.00 96.06 76 GLN A CA 1
ATOM 571 C C . GLN A 1 76 ? 5.950 9.136 6.275 1.00 96.06 76 GLN A C 1
ATOM 573 O O . GLN A 1 76 ? 5.718 8.837 7.448 1.00 96.06 76 GLN A O 1
ATOM 578 N N . GLN A 1 77 ? 5.311 10.133 5.657 1.00 97.81 77 GLN A N 1
ATOM 579 C CA . GLN A 1 77 ? 4.260 10.927 6.300 1.00 97.81 77 GLN A CA 1
ATOM 580 C C . GLN A 1 77 ? 3.044 10.068 6.664 1.00 97.81 77 GLN A C 1
ATOM 582 O O . GLN A 1 77 ? 2.541 10.165 7.785 1.00 97.81 77 GLN A O 1
ATOM 587 N N . LEU A 1 78 ? 2.608 9.186 5.761 1.00 96.88 78 LEU A N 1
ATOM 588 C CA . LEU A 1 78 ? 1.519 8.250 6.023 1.00 96.88 78 LEU A CA 1
ATOM 589 C C . LEU A 1 78 ? 1.869 7.285 7.162 1.00 96.88 78 LEU A C 1
ATOM 591 O O . LEU A 1 78 ? 1.067 7.108 8.078 1.00 96.88 78 LEU A O 1
ATOM 595 N N . ALA A 1 79 ? 3.074 6.712 7.157 1.00 96.25 79 ALA A N 1
ATOM 596 C CA . ALA A 1 79 ? 3.532 5.822 8.221 1.00 96.25 79 ALA A CA 1
ATOM 597 C C . ALA A 1 79 ? 3.539 6.521 9.592 1.00 96.25 79 ALA A C 1
ATOM 599 O O . ALA A 1 79 ? 3.080 5.953 10.586 1.00 96.25 79 ALA A O 1
ATOM 600 N N . ALA A 1 80 ? 4.004 7.773 9.654 1.00 97.88 80 ALA A N 1
ATOM 601 C CA . ALA A 1 80 ? 3.960 8.576 10.874 1.00 97.88 80 ALA A CA 1
ATOM 602 C C . ALA A 1 80 ? 2.515 8.811 11.351 1.00 97.88 80 ALA A C 1
ATOM 604 O O . ALA A 1 80 ? 2.207 8.569 12.520 1.00 97.88 80 ALA A O 1
ATOM 605 N N . ALA A 1 81 ? 1.614 9.196 10.441 1.00 98.31 81 ALA A N 1
ATOM 606 C CA . ALA A 1 81 ? 0.204 9.417 10.758 1.00 98.31 81 ALA A CA 1
ATOM 607 C C . ALA A 1 81 ? -0.489 8.140 11.268 1.00 98.31 81 ALA A C 1
ATOM 609 O O . ALA A 1 81 ? -1.227 8.188 12.254 1.00 98.31 81 ALA A O 1
ATOM 610 N N . MET A 1 82 ? -0.216 6.987 10.647 1.00 96.69 82 MET A N 1
ATOM 611 C CA . MET A 1 82 ? -0.739 5.691 11.091 1.00 96.69 82 MET A CA 1
ATOM 612 C C . MET A 1 82 ? -0.232 5.323 12.489 1.00 96.69 82 MET A C 1
ATOM 614 O O . MET A 1 82 ? -1.028 4.953 13.353 1.00 96.69 82 MET A O 1
ATOM 618 N N . ASN A 1 83 ? 1.069 5.479 12.748 1.00 97.69 83 ASN A N 1
ATOM 619 C CA . ASN A 1 83 ? 1.652 5.212 14.064 1.00 97.69 83 ASN A CA 1
ATOM 620 C C . ASN A 1 83 ? 1.028 6.090 15.156 1.00 97.69 83 ASN A C 1
ATOM 622 O O . ASN A 1 83 ? 0.727 5.614 16.254 1.00 97.69 83 ASN A O 1
ATOM 626 N N . ASP A 1 84 ? 0.794 7.367 14.865 1.00 97.81 84 ASP A N 1
ATOM 627 C CA . ASP A 1 84 ? 0.154 8.277 15.811 1.00 97.81 84 ASP A CA 1
ATOM 628 C C . ASP A 1 84 ? -1.325 7.950 16.040 1.00 97.81 84 ASP A C 1
ATOM 630 O O . ASP A 1 84 ? -1.803 8.055 17.176 1.00 97.81 84 ASP A O 1
ATOM 634 N N . ALA A 1 85 ? -2.043 7.497 15.009 1.00 97.19 85 ALA A N 1
ATOM 635 C CA . ALA A 1 85 ? -3.408 6.999 15.149 1.00 97.19 85 ALA A CA 1
ATOM 636 C C . ALA A 1 85 ? -3.464 5.779 16.083 1.00 97.19 85 ALA A C 1
ATOM 638 O O . ALA A 1 85 ? -4.252 5.771 17.031 1.00 97.19 85 ALA A O 1
ATOM 639 N N . VAL A 1 86 ? -2.571 4.801 15.901 1.00 96.38 86 VAL A N 1
ATOM 640 C CA . VAL A 1 86 ? -2.480 3.610 16.767 1.00 96.38 86 VAL A CA 1
ATOM 641 C C . VAL A 1 86 ? -2.188 3.999 18.219 1.00 96.38 86 VAL A C 1
ATOM 643 O O . VAL A 1 86 ? -2.895 3.569 19.132 1.00 96.38 86 VAL A O 1
ATOM 646 N N . LYS A 1 87 ? -1.2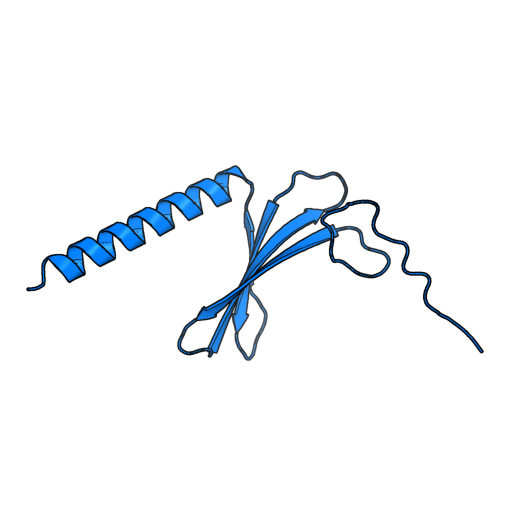17 4.893 18.459 1.00 95.94 87 LYS A N 1
ATOM 647 C CA . LYS A 1 87 ? -0.929 5.411 19.812 1.00 95.94 87 LYS A CA 1
ATOM 648 C C . LYS A 1 87 ? -2.151 6.077 20.451 1.00 95.94 87 LYS A C 1
ATOM 650 O O . LYS A 1 87 ? -2.357 5.966 21.659 1.00 95.94 87 LYS A O 1
ATOM 655 N N . ARG A 1 88 ? -2.956 6.815 19.676 1.00 96.00 88 ARG A N 1
ATOM 656 C CA . ARG A 1 88 ? -4.196 7.441 20.172 1.00 96.00 88 ARG A CA 1
ATOM 657 C C . ARG A 1 88 ? -5.242 6.393 20.538 1.00 96.00 88 ARG A C 1
ATOM 659 O O . ARG A 1 88 ? -5.801 6.498 21.623 1.00 96.00 88 ARG A O 1
ATOM 666 N N . VAL A 1 89 ? -5.445 5.376 19.700 1.00 95.50 89 VAL A N 1
ATOM 667 C CA . VAL A 1 89 ? -6.353 4.255 19.993 1.00 95.50 89 VAL A CA 1
ATOM 668 C C . VAL A 1 89 ? -5.958 3.566 21.299 1.00 95.50 89 VAL A C 1
ATOM 670 O O . VAL A 1 89 ? -6.792 3.442 22.191 1.00 95.50 89 VAL A O 1
ATOM 673 N N . HIS A 1 90 ? -4.680 3.220 21.479 1.00 93.75 90 HIS A N 1
ATOM 674 C CA . HIS A 1 90 ? -4.207 2.597 22.720 1.00 93.75 90 HIS A CA 1
ATOM 675 C C . HIS A 1 90 ? -4.429 3.478 23.952 1.00 93.75 90 HIS A C 1
ATOM 677 O O . HIS A 1 90 ? -4.845 2.976 24.991 1.00 93.75 90 HIS A O 1
ATOM 683 N N . ARG A 1 91 ? -4.203 4.795 23.847 1.00 92.12 91 ARG A N 1
ATOM 684 C CA . ARG A 1 91 ? -4.480 5.722 24.956 1.00 92.12 91 ARG A CA 1
ATOM 685 C C . ARG A 1 91 ? -5.963 5.812 25.297 1.00 92.12 91 ARG A C 1
ATOM 687 O O . ARG A 1 91 ? -6.284 5.983 26.464 1.00 92.12 91 ARG A O 1
ATOM 694 N N . LEU A 1 92 ? -6.849 5.743 24.306 1.00 91.94 92 LEU A N 1
ATOM 695 C CA . LEU A 1 92 ? -8.293 5.780 24.539 1.00 91.94 92 LEU A CA 1
ATOM 696 C C . LEU A 1 92 ? -8.782 4.482 25.188 1.00 91.94 92 LEU A C 1
ATOM 698 O O . LEU A 1 92 ? -9.532 4.542 26.154 1.00 91.94 92 LEU A O 1
ATOM 702 N N . ILE A 1 93 ? -8.300 3.331 24.716 1.00 87.25 93 ILE A N 1
ATOM 703 C CA . ILE A 1 93 ? -8.639 2.023 25.291 1.00 87.25 93 ILE A CA 1
ATOM 704 C C . ILE A 1 93 ? -8.063 1.888 26.710 1.00 87.25 93 ILE A C 1
ATOM 706 O O . ILE A 1 93 ? -8.767 1.478 27.624 1.00 87.25 93 ILE A O 1
ATOM 710 N N . GLY A 1 94 ? -6.810 2.301 26.926 1.00 72.62 94 GLY A N 1
ATOM 711 C CA . GLY A 1 94 ? -6.144 2.249 28.234 1.00 72.62 94 GLY A CA 1
ATOM 712 C C . GLY A 1 94 ? -6.656 3.261 29.268 1.00 72.62 94 GLY A C 1
ATOM 713 O O . GLY A 1 94 ? -6.259 3.186 30.424 1.00 72.62 94 GLY A O 1
ATOM 714 N N . ARG A 1 95 ? -7.519 4.206 28.874 1.00 59.62 95 ARG A N 1
ATOM 715 C CA . ARG A 1 95 ? -8.236 5.130 29.774 1.00 59.62 95 ARG A CA 1
ATOM 716 C C . ARG A 1 95 ? -9.666 4.669 30.089 1.00 59.62 95 ARG A C 1
ATOM 718 O O . ARG A 1 95 ? -10.389 5.398 30.757 1.00 59.62 95 ARG A O 1
ATOM 725 N N . GLY A 1 96 ? -10.085 3.516 29.564 1.00 54.59 96 GLY A N 1
ATOM 726 C CA . GLY A 1 96 ? -11.432 2.963 29.716 1.00 54.59 96 GLY A CA 1
ATOM 727 C C . GLY A 1 96 ? -11.581 1.907 30.817 1.00 54.59 96 GLY A C 1
ATOM 728 O O . GLY A 1 96 ? -12.508 1.107 30.717 1.00 54.59 96 GLY A O 1
ATOM 729 N N . ILE A 1 97 ? -10.686 1.872 31.813 1.00 45.19 97 ILE A N 1
ATOM 730 C CA . ILE A 1 97 ? -10.779 1.009 33.006 1.00 45.19 97 ILE A CA 1
ATOM 731 C C . ILE A 1 97 ? -10.743 1.889 34.252 1.00 45.19 97 ILE A C 1
ATOM 733 O O . ILE A 1 97 ? -9.832 2.748 34.309 1.00 45.19 97 ILE A O 1
#